Protein AF-X1ABH9-F1 (afdb_monomer_lite)

Secondary structure (DSSP, 8-state):
--SSSSSTTHHHHHHHHHHHHHHHHHHHHHHHHHHHHHHHHHHHHHHHHHHHHHHTSEEE-SEEEE-TTSEEEEEEEEEE-SSPPSS---SEEEEEEEEEE-HHHHHTT---EEEEEEEEEEE---B-TTT--BGGGG---PPPTT------

Foldseek 3Di:
DPDPPPPVVVVPVVVVVVVVCVVVVVVVVVVVVVCVVVVQVVVVVVVLVVVCVQWVWHWDFDDWDADPQQKIKTAFIWTFHPDDDPDPLGQKTFGIKIWGWHPVCVVVVNTDTDDIDTPPMDGDWDQDPVVRDISSPSTDRDDDPPDPDDPD

Structure (mmCIF, N/CA/C/O backbone):
data_AF-X1ABH9-F1
#
_entry.id   AF-X1ABH9-F1
#
loop_
_atom_site.group_PDB
_atom_site.id
_atom_site.type_symbol
_atom_site.label_atom_id
_atom_site.label_alt_id
_atom_site.label_comp_id
_atom_site.label_asym_id
_atom_site.label_entity_id
_atom_site.label_seq_id
_atom_site.pdbx_PDB_ins_code
_atom_site.Cartn_x
_atom_site.Cartn_y
_atom_site.Cartn_z
_atom_site.occupancy
_atom_site.B_iso_or_equiv
_atom_site.auth_seq_id
_atom_site.auth_comp_id
_atom_site.auth_asym_id
_atom_site.auth_atom_id
_atom_site.pdbx_PDB_model_num
ATOM 1 N N . MET A 1 1 ? 37.863 -10.109 -63.938 1.00 44.41 1 MET A N 1
ATOM 2 C CA . MET A 1 1 ? 38.232 -10.307 -62.518 1.00 44.41 1 MET A CA 1
ATOM 3 C C . MET A 1 1 ? 38.086 -8.978 -61.754 1.00 44.41 1 MET A C 1
ATOM 5 O O . MET A 1 1 ? 39.079 -8.394 -61.372 1.00 44.41 1 MET A O 1
ATOM 9 N N . LEU A 1 2 ? 36.865 -8.436 -61.598 1.00 46.53 2 LEU A N 1
ATOM 10 C CA . LEU A 1 2 ? 36.630 -7.083 -61.032 1.00 46.53 2 LEU A CA 1
ATOM 11 C C . LEU A 1 2 ? 35.263 -6.965 -60.313 1.00 46.53 2 LEU A C 1
ATOM 13 O O . LEU A 1 2 ? 34.597 -5.938 -60.377 1.00 46.53 2 LEU A O 1
ATOM 17 N N . LYS A 1 3 ? 34.803 -8.032 -59.642 1.00 43.81 3 LYS A N 1
ATOM 18 C CA . LYS A 1 3 ? 33.524 -8.015 -58.896 1.00 43.81 3 LYS A CA 1
ATOM 19 C C . LYS A 1 3 ? 33.679 -7.980 -57.367 1.00 43.81 3 LYS A C 1
ATOM 21 O O . LYS A 1 3 ? 32.703 -7.719 -56.681 1.00 43.81 3 LYS A O 1
ATOM 26 N N . ASN A 1 4 ? 34.900 -8.140 -56.841 1.00 50.41 4 ASN A N 1
ATOM 27 C CA . ASN A 1 4 ? 35.146 -8.335 -55.401 1.00 50.41 4 ASN A CA 1
ATOM 28 C C . ASN A 1 4 ? 35.469 -7.072 -54.579 1.00 50.41 4 ASN A C 1
ATOM 30 O O . ASN A 1 4 ? 35.591 -7.172 -53.364 1.00 50.41 4 ASN A O 1
ATOM 34 N N . GLN A 1 5 ? 35.603 -5.881 -55.177 1.00 45.09 5 GLN A N 1
ATOM 35 C CA . GLN A 1 5 ? 35.991 -4.679 -54.413 1.00 45.09 5 GLN A CA 1
ATOM 36 C C . GLN A 1 5 ? 34.835 -3.785 -53.936 1.00 45.09 5 GLN A C 1
ATOM 38 O O . GLN A 1 5 ? 35.063 -2.898 -53.118 1.00 45.09 5 GLN A O 1
ATOM 43 N N . ARG A 1 6 ? 33.589 -4.002 -54.381 1.00 42.94 6 ARG A N 1
ATOM 44 C CA . ARG A 1 6 ? 32.453 -3.155 -53.954 1.00 42.94 6 ARG A CA 1
ATOM 45 C C . ARG A 1 6 ? 31.757 -3.612 -52.671 1.00 42.94 6 ARG A C 1
ATOM 47 O O . ARG A 1 6 ? 31.007 -2.827 -52.096 1.00 42.94 6 ARG A O 1
ATOM 54 N N . GLU A 1 7 ? 32.018 -4.824 -52.188 1.00 45.91 7 GLU A N 1
ATOM 55 C CA . GLU A 1 7 ? 31.368 -5.336 -50.973 1.00 45.91 7 GLU A CA 1
ATOM 56 C C . GLU A 1 7 ? 32.111 -4.972 -49.677 1.00 45.91 7 GLU A C 1
ATOM 58 O O . GLU A 1 7 ? 31.468 -4.799 -48.642 1.00 45.91 7 GLU A O 1
ATOM 63 N N . SER A 1 8 ? 33.431 -4.736 -49.707 1.00 44.00 8 SER A N 1
ATOM 64 C CA . SER A 1 8 ? 34.174 -4.440 -48.467 1.00 44.00 8 SER A CA 1
ATOM 65 C C . SER A 1 8 ? 33.958 -3.014 -47.934 1.00 44.00 8 SER A C 1
ATOM 67 O O . SER A 1 8 ? 34.079 -2.779 -46.732 1.00 44.00 8 SER A O 1
ATOM 69 N N . VAL A 1 9 ? 33.542 -2.066 -48.784 1.00 44.84 9 VAL A N 1
ATOM 70 C CA . VAL A 1 9 ? 33.328 -0.661 -48.382 1.00 44.84 9 VAL A CA 1
ATOM 71 C C . VAL A 1 9 ? 31.993 -0.461 -47.646 1.00 44.84 9 VAL A C 1
ATOM 73 O O . VAL A 1 9 ? 31.878 0.428 -46.802 1.00 44.84 9 VAL A O 1
ATOM 76 N N . ARG A 1 10 ? 30.987 -1.321 -47.871 1.00 40.81 10 ARG A N 1
ATOM 77 C CA . ARG A 1 10 ? 29.676 -1.205 -47.198 1.00 40.81 10 ARG A CA 1
ATOM 78 C C . ARG A 1 10 ? 29.662 -1.736 -45.760 1.00 40.81 10 ARG A C 1
ATOM 80 O O . ARG A 1 10 ? 28.810 -1.320 -44.981 1.00 40.81 10 ARG A O 1
ATOM 87 N N . SER A 1 11 ? 30.621 -2.577 -45.363 1.00 46.34 11 SER A N 1
ATOM 88 C CA . SER A 1 11 ? 30.680 -3.129 -43.997 1.00 46.34 11 SER A CA 1
ATOM 89 C C . SER A 1 11 ? 31.389 -2.224 -42.974 1.00 46.34 11 SER A C 1
ATOM 91 O O . SER A 1 11 ? 31.242 -2.449 -41.771 1.00 46.34 11 SER A O 1
ATOM 93 N N . ALA A 1 12 ? 32.171 -1.228 -43.403 1.00 45.47 12 ALA A N 1
ATOM 94 C CA . ALA A 1 12 ? 33.009 -0.433 -42.494 1.00 45.47 12 ALA A CA 1
ATOM 95 C C . ALA A 1 12 ? 32.284 0.794 -41.905 1.00 45.47 12 ALA A C 1
ATOM 97 O O . ALA A 1 12 ? 32.538 1.172 -40.760 1.00 45.47 12 ALA A O 1
ATOM 98 N N . GLY A 1 13 ? 31.347 1.387 -42.656 1.00 41.72 13 GLY A N 1
ATOM 99 C CA . GLY A 1 13 ? 30.580 2.564 -42.226 1.00 41.72 13 GLY A CA 1
ATOM 100 C C . GLY A 1 13 ? 29.529 2.260 -41.152 1.00 41.72 13 GLY A C 1
ATOM 101 O O . GLY A 1 13 ? 29.388 3.021 -40.200 1.00 41.72 13 GLY A O 1
ATOM 102 N N . GLY A 1 14 ? 28.850 1.109 -41.243 1.00 45.31 14 GLY A N 1
ATOM 103 C CA . GLY A 1 14 ? 27.849 0.692 -40.250 1.00 45.31 14 GLY A CA 1
ATOM 104 C C . GLY A 1 14 ? 28.451 0.313 -38.892 1.00 45.31 14 GLY A C 1
ATOM 105 O O . GLY A 1 14 ? 27.866 0.604 -37.852 1.00 45.31 14 GLY A O 1
ATOM 106 N N . ARG A 1 15 ? 29.661 -0.266 -38.877 1.00 48.72 15 ARG A N 1
ATOM 107 C CA . ARG A 1 15 ? 30.351 -0.652 -37.633 1.00 48.72 15 ARG A CA 1
ATOM 108 C C . ARG A 1 15 ? 30.831 0.556 -36.824 1.00 48.72 15 ARG A C 1
ATOM 110 O O . ARG A 1 15 ? 30.743 0.525 -35.602 1.00 48.72 15 ARG A O 1
ATOM 117 N N . LYS A 1 16 ? 31.277 1.640 -37.473 1.00 47.81 16 LYS A N 1
ATOM 118 C CA . LYS A 1 16 ? 31.740 2.851 -36.767 1.00 47.81 16 LYS A CA 1
ATOM 119 C C . LYS A 1 16 ? 30.611 3.610 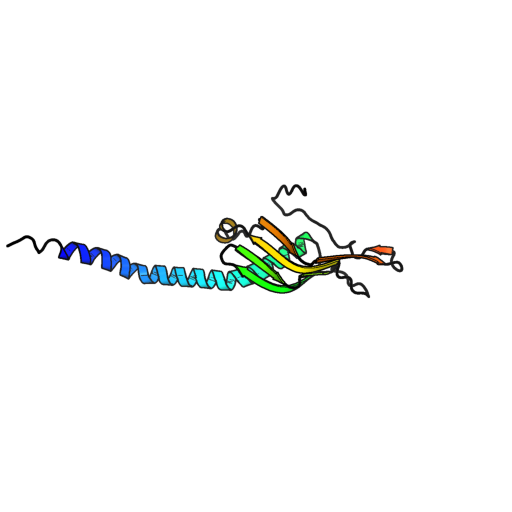-36.059 1.00 47.81 16 LYS A C 1
ATOM 121 O O . LYS A 1 16 ? 30.831 4.097 -34.957 1.00 47.81 16 LYS A O 1
ATOM 126 N N . VAL A 1 17 ? 29.410 3.657 -36.641 1.00 53.41 17 VAL A N 1
ATOM 127 C CA . VAL A 1 17 ? 28.240 4.325 -36.029 1.00 53.41 17 VAL A CA 1
ATOM 128 C C . VAL A 1 17 ? 27.658 3.506 -34.868 1.00 53.41 17 VAL A C 1
ATOM 130 O O . VAL A 1 17 ? 27.205 4.071 -33.876 1.00 53.41 17 VAL A O 1
ATOM 133 N N . PHE A 1 18 ? 27.714 2.172 -34.945 1.00 49.47 18 PHE A N 1
ATOM 134 C CA . PHE A 1 18 ? 27.304 1.301 -33.837 1.00 49.47 18 PHE A CA 1
ATOM 135 C C . PHE A 1 18 ? 28.280 1.348 -32.648 1.00 49.47 18 PHE A C 1
ATOM 137 O O . PHE A 1 18 ? 27.836 1.367 -31.503 1.00 49.47 18 PHE A O 1
ATOM 144 N N . LEU A 1 19 ? 29.594 1.427 -32.896 1.00 55.22 19 LEU A N 1
ATOM 145 C CA . LEU A 1 19 ? 30.601 1.564 -31.834 1.00 55.22 19 LEU A CA 1
ATOM 146 C C . LEU A 1 19 ? 30.624 2.957 -31.184 1.00 55.22 19 LEU A C 1
ATOM 148 O O . LEU A 1 19 ? 30.961 3.058 -30.008 1.00 55.22 19 LEU A O 1
ATOM 152 N N . SER A 1 20 ? 30.241 4.025 -31.894 1.00 57.19 20 SER A N 1
ATOM 153 C CA . SER A 1 20 ? 30.220 5.379 -31.317 1.00 57.19 20 SER A CA 1
ATOM 154 C C . SER A 1 20 ? 29.013 5.650 -30.415 1.00 57.19 20 SER A C 1
ATOM 156 O O . SER A 1 20 ? 29.075 6.556 -29.592 1.00 57.19 20 SER A O 1
ATOM 158 N N . ARG A 1 21 ? 27.921 4.882 -30.548 1.00 58.84 21 ARG A N 1
ATOM 159 C CA . ARG A 1 21 ? 26.727 4.990 -29.685 1.00 58.84 21 ARG A CA 1
ATOM 160 C C . ARG A 1 21 ? 26.735 4.040 -28.490 1.00 58.84 21 ARG A C 1
ATOM 162 O O . ARG A 1 21 ? 25.913 4.172 -27.592 1.00 58.84 21 ARG A O 1
ATOM 169 N N . LEU A 1 22 ? 27.676 3.100 -28.444 1.00 68.00 22 LEU A N 1
ATOM 170 C CA . LEU A 1 22 ? 27.912 2.222 -27.295 1.00 68.00 22 LEU A CA 1
ATOM 171 C C . LEU A 1 22 ? 28.049 2.977 -25.955 1.00 68.00 22 LEU A C 1
ATOM 173 O O . LEU A 1 22 ? 27.406 2.550 -24.995 1.00 68.00 22 LEU A O 1
ATOM 177 N N . PRO A 1 23 ? 28.796 4.100 -25.859 1.00 75.44 23 PRO A N 1
ATOM 178 C CA . PRO A 1 23 ? 28.832 4.887 -24.628 1.00 75.44 23 PRO A CA 1
ATOM 179 C C . PRO A 1 23 ? 27.483 5.537 -24.294 1.00 75.44 23 PRO A C 1
ATOM 181 O O . PRO A 1 23 ? 27.123 5.585 -23.125 1.00 75.44 23 PRO A O 1
ATOM 184 N N . GLU A 1 24 ? 26.692 5.973 -25.281 1.00 74.69 24 GLU A N 1
ATOM 185 C CA . GLU A 1 24 ? 25.345 6.521 -25.039 1.00 74.69 24 GLU A CA 1
ATOM 186 C C . GLU A 1 24 ? 24.395 5.454 -24.484 1.00 74.69 24 GLU A C 1
ATOM 188 O O . GLU A 1 24 ? 23.684 5.705 -23.513 1.00 74.69 24 GLU A O 1
ATOM 193 N N . PHE A 1 25 ? 24.423 4.238 -25.040 1.00 77.69 25 PHE A N 1
ATOM 194 C CA . PHE A 1 25 ? 23.656 3.109 -24.506 1.00 77.69 25 PHE A CA 1
ATOM 195 C C . PHE A 1 25 ? 24.128 2.702 -23.108 1.00 77.69 25 PHE A C 1
ATOM 197 O O . PHE A 1 25 ? 23.295 2.376 -22.264 1.00 77.69 25 PHE A O 1
ATOM 204 N N . ALA A 1 26 ? 25.435 2.757 -22.839 1.00 81.44 26 ALA A N 1
ATOM 205 C CA . ALA A 1 26 ? 25.980 2.494 -21.511 1.00 81.44 26 ALA A CA 1
ATOM 206 C C . ALA A 1 26 ? 25.522 3.553 -20.494 1.00 81.44 26 ALA A C 1
ATOM 208 O O . ALA A 1 26 ? 25.063 3.197 -19.412 1.00 81.44 26 ALA A O 1
ATOM 209 N N . ILE A 1 27 ? 25.563 4.840 -20.853 1.00 85.31 27 ILE A N 1
ATOM 210 C CA . ILE A 1 27 ? 25.067 5.938 -20.009 1.00 85.31 27 ILE A CA 1
ATOM 211 C C . ILE A 1 27 ? 23.564 5.783 -19.760 1.00 85.31 27 ILE A C 1
ATOM 213 O O . ILE A 1 27 ? 23.123 5.864 -18.615 1.00 85.31 27 ILE A O 1
ATOM 217 N N . LEU A 1 28 ? 22.775 5.501 -20.800 1.00 81.38 28 LEU A N 1
ATOM 218 C CA . LEU A 1 28 ? 21.335 5.279 -20.672 1.00 81.38 28 LEU A CA 1
ATOM 219 C C . LEU A 1 28 ? 21.028 4.074 -19.772 1.00 81.38 28 LEU A C 1
ATOM 221 O O . LEU A 1 28 ? 20.138 4.150 -18.929 1.00 81.38 28 LEU A O 1
ATOM 225 N N . ALA A 1 29 ? 21.785 2.982 -19.908 1.00 77.81 29 ALA A N 1
ATOM 226 C CA . ALA A 1 29 ? 21.648 1.803 -19.061 1.00 77.81 29 ALA A CA 1
ATOM 227 C C . ALA A 1 29 ? 21.979 2.114 -17.595 1.00 77.81 29 ALA A C 1
ATOM 229 O O . ALA A 1 29 ? 21.234 1.707 -16.708 1.00 77.81 29 ALA A O 1
ATOM 230 N N . VAL A 1 30 ? 23.043 2.880 -17.330 1.00 81.44 30 VAL A N 1
ATOM 231 C CA . VAL A 1 30 ? 23.409 3.318 -15.972 1.00 81.44 30 VAL A CA 1
ATOM 232 C C . VAL A 1 30 ? 22.336 4.235 -15.382 1.00 81.44 30 VAL A C 1
ATOM 234 O O . VAL A 1 30 ? 21.951 4.050 -14.229 1.00 81.44 30 VAL A O 1
ATOM 237 N N . LEU A 1 31 ? 21.801 5.177 -16.162 1.00 81.06 31 LEU A N 1
ATOM 238 C CA . LEU A 1 31 ? 20.709 6.054 -15.729 1.00 81.06 31 LEU A CA 1
ATOM 239 C C . LEU A 1 31 ? 19.430 5.269 -15.427 1.00 81.06 31 LEU A C 1
ATOM 241 O O . LEU A 1 31 ? 18.802 5.510 -14.400 1.00 81.06 31 LEU A O 1
ATOM 245 N N . LEU A 1 32 ? 19.066 4.300 -16.270 1.00 75.50 32 LEU A N 1
ATOM 246 C CA . LEU A 1 32 ? 17.934 3.402 -16.026 1.00 75.50 32 LEU A CA 1
ATOM 247 C C . LEU A 1 32 ? 18.146 2.546 -14.775 1.00 75.50 32 LEU A C 1
ATOM 249 O O . LEU A 1 32 ? 17.211 2.347 -14.004 1.00 75.50 32 LEU A O 1
ATOM 253 N N . LEU A 1 33 ? 19.367 2.067 -14.546 1.00 72.44 33 LEU A N 1
ATOM 254 C CA . LEU A 1 33 ? 19.706 1.254 -13.383 1.00 72.44 33 LEU A CA 1
ATOM 255 C C . LEU A 1 33 ? 19.659 2.079 -12.090 1.00 72.44 33 LEU A C 1
ATOM 257 O O . LEU A 1 33 ? 19.060 1.648 -11.106 1.00 72.44 33 LEU A O 1
ATOM 261 N N . LEU A 1 34 ? 20.200 3.300 -12.108 1.00 73.75 34 LEU A N 1
ATOM 262 C CA . LEU A 1 34 ? 20.063 4.260 -11.011 1.00 73.75 34 LEU A CA 1
ATOM 263 C C . LEU A 1 34 ? 18.595 4.607 -10.766 1.00 73.75 34 LEU A C 1
ATOM 265 O O . LEU A 1 34 ? 18.143 4.567 -9.624 1.00 73.75 34 LEU A O 1
ATOM 269 N N . PHE A 1 35 ? 17.830 4.875 -11.824 1.00 70.06 35 PHE A N 1
ATOM 270 C CA . PHE A 1 35 ? 16.396 5.117 -11.722 1.00 70.06 35 PHE A CA 1
ATOM 271 C C . PHE A 1 35 ? 15.659 3.925 -11.110 1.00 70.06 35 PHE A C 1
ATOM 273 O O . PHE A 1 35 ? 14.756 4.121 -10.308 1.00 70.06 35 PHE A O 1
ATOM 280 N N . PHE A 1 36 ? 16.058 2.692 -11.414 1.00 65.94 36 PHE A N 1
ATOM 281 C CA . PHE A 1 36 ? 15.449 1.500 -10.833 1.00 65.94 36 PHE A CA 1
ATOM 282 C C . PHE A 1 36 ? 15.766 1.356 -9.335 1.00 65.94 36 PHE A C 1
ATOM 284 O O . PHE A 1 36 ? 14.868 1.118 -8.525 1.00 65.94 36 PHE A O 1
ATOM 291 N N . ILE A 1 37 ? 17.028 1.574 -8.947 1.00 68.25 37 ILE A N 1
ATOM 292 C CA . ILE A 1 37 ? 17.487 1.489 -7.550 1.00 68.25 37 ILE A CA 1
ATOM 293 C C . ILE A 1 37 ? 16.857 2.595 -6.692 1.00 68.25 37 ILE A C 1
ATOM 295 O O . ILE A 1 37 ? 16.324 2.331 -5.610 1.00 68.25 37 ILE A O 1
ATOM 299 N N . PHE A 1 38 ? 16.905 3.842 -7.165 1.00 65.56 38 PHE A N 1
ATOM 300 C CA . PHE A 1 38 ? 16.327 4.982 -6.454 1.00 65.56 38 PHE A CA 1
ATOM 301 C C . PHE A 1 38 ? 14.805 4.993 -6.542 1.00 65.56 38 PHE A C 1
ATOM 303 O O . PHE A 1 38 ? 14.140 5.304 -5.554 1.00 65.56 38 PHE A O 1
ATOM 310 N N . GLY A 1 39 ? 14.256 4.578 -7.681 1.00 66.25 39 GLY A N 1
ATOM 311 C CA . GLY A 1 39 ? 12.830 4.417 -7.911 1.00 66.25 39 GLY A CA 1
ATOM 312 C C . GLY A 1 39 ? 12.216 3.482 -6.884 1.00 66.25 39 GLY A C 1
ATOM 313 O O . GLY A 1 39 ? 11.289 3.895 -6.203 1.00 66.25 39 GLY A O 1
ATOM 314 N N . GLY A 1 40 ? 12.772 2.287 -6.665 1.00 64.75 40 GLY A N 1
ATOM 315 C CA . GLY A 1 40 ? 12.248 1.355 -5.656 1.00 64.75 40 GLY A CA 1
ATOM 316 C C . GLY A 1 40 ? 12.158 1.958 -4.244 1.00 64.75 40 GLY A C 1
ATOM 317 O O . GLY A 1 40 ? 11.157 1.783 -3.549 1.00 64.75 40 GLY A O 1
ATOM 318 N N . ARG A 1 41 ? 13.160 2.746 -3.822 1.00 69.25 41 ARG A N 1
ATOM 319 C CA . ARG A 1 41 ? 13.141 3.434 -2.515 1.00 69.25 41 ARG A CA 1
ATOM 320 C C . ARG A 1 41 ? 12.160 4.605 -2.471 1.00 69.25 41 ARG A C 1
ATOM 322 O O . ARG A 1 41 ? 11.419 4.738 -1.498 1.00 69.25 41 ARG A O 1
ATOM 329 N N . ALA A 1 42 ? 12.133 5.436 -3.509 1.00 67.19 42 ALA A N 1
ATOM 330 C CA . ALA A 1 42 ? 11.215 6.567 -3.598 1.00 67.19 42 ALA A CA 1
ATOM 331 C C . ALA A 1 42 ? 9.758 6.088 -3.657 1.00 67.19 42 ALA A C 1
ATOM 333 O O . ALA A 1 42 ? 8.909 6.571 -2.913 1.00 67.19 42 ALA A O 1
ATOM 334 N N . LEU A 1 43 ? 9.483 5.067 -4.467 1.00 66.44 43 LEU A N 1
ATOM 335 C CA . LEU A 1 43 ? 8.169 4.454 -4.607 1.00 66.44 43 LEU A CA 1
ATOM 336 C C . LEU A 1 43 ? 7.692 3.791 -3.313 1.00 66.44 43 LEU A C 1
ATOM 338 O O . LEU A 1 43 ? 6.503 3.873 -3.021 1.00 66.44 43 LEU A O 1
ATOM 342 N N . LYS A 1 44 ? 8.584 3.205 -2.498 1.00 69.75 44 LYS A N 1
ATOM 343 C CA . LYS A 1 44 ? 8.233 2.719 -1.150 1.00 69.75 44 LYS A CA 1
ATOM 344 C C . LYS A 1 44 ? 7.652 3.839 -0.296 1.00 69.75 44 LYS A C 1
ATOM 346 O O . LYS A 1 44 ? 6.572 3.684 0.270 1.00 69.75 44 LYS A O 1
ATOM 351 N N . HIS A 1 45 ? 8.360 4.962 -0.218 1.00 71.12 45 HIS A N 1
ATOM 352 C CA . HIS A 1 45 ? 7.909 6.108 0.563 1.00 71.12 45 HIS A CA 1
ATOM 353 C C . HIS A 1 45 ? 6.630 6.716 -0.005 1.00 71.12 45 HIS A C 1
ATOM 355 O O . HIS A 1 45 ? 5.723 7.009 0.765 1.00 71.12 45 HIS A O 1
ATOM 361 N N . ILE A 1 46 ? 6.520 6.831 -1.329 1.00 71.81 46 ILE A N 1
ATOM 362 C CA . ILE A 1 46 ? 5.325 7.358 -1.994 1.00 71.81 46 ILE A CA 1
ATOM 363 C C . ILE A 1 46 ? 4.117 6.449 -1.751 1.00 71.81 46 ILE A C 1
ATOM 365 O O . ILE A 1 46 ? 3.047 6.951 -1.434 1.00 71.81 46 ILE A O 1
ATOM 369 N N . ALA A 1 47 ? 4.267 5.126 -1.854 1.00 69.81 47 ALA A N 1
ATOM 370 C CA . ALA A 1 47 ? 3.173 4.190 -1.611 1.00 69.81 47 ALA A CA 1
ATOM 371 C C . ALA A 1 47 ? 2.695 4.254 -0.154 1.00 69.81 47 ALA A C 1
ATOM 373 O O . ALA A 1 47 ? 1.496 4.356 0.089 1.00 69.81 47 ALA A O 1
ATOM 374 N N . ILE A 1 48 ? 3.619 4.262 0.814 1.00 74.75 48 ILE A N 1
ATOM 375 C CA . ILE A 1 48 ? 3.274 4.397 2.238 1.00 74.75 48 ILE A CA 1
ATOM 376 C C . ILE A 1 48 ? 2.613 5.754 2.505 1.00 74.75 48 ILE A C 1
ATOM 378 O O . ILE A 1 48 ? 1.588 5.799 3.178 1.00 74.75 48 ILE A O 1
ATOM 382 N N . ALA A 1 49 ? 3.158 6.843 1.957 1.00 75.25 49 ALA A N 1
ATOM 383 C CA . ALA A 1 49 ? 2.616 8.187 2.129 1.00 75.25 49 ALA A CA 1
ATOM 384 C C . ALA A 1 49 ? 1.221 8.329 1.511 1.00 75.25 49 ALA A C 1
ATOM 386 O O . ALA A 1 49 ? 0.334 8.869 2.158 1.00 75.25 49 ALA A O 1
ATOM 387 N N . GLN A 1 50 ? 1.000 7.794 0.305 1.00 70.88 50 GLN A N 1
ATOM 388 C CA . GLN A 1 50 ? -0.315 7.817 -0.335 1.00 70.88 50 GLN A CA 1
ATOM 389 C C . GLN A 1 50 ? -1.339 7.029 0.475 1.00 70.88 50 GLN A C 1
ATOM 391 O O . GLN A 1 50 ? -2.430 7.533 0.708 1.00 70.88 50 GLN A O 1
ATOM 396 N N . ILE A 1 51 ? -1.008 5.818 0.938 1.00 71.62 51 ILE A N 1
ATOM 397 C CA . ILE A 1 51 ? -1.957 5.046 1.749 1.00 71.62 51 ILE A CA 1
ATOM 398 C C . ILE A 1 51 ? -2.213 5.786 3.073 1.00 71.62 51 ILE A C 1
ATOM 400 O O . ILE A 1 51 ? -3.366 5.905 3.465 1.00 71.62 51 ILE A O 1
ATOM 404 N N . ALA A 1 52 ? -1.187 6.365 3.708 1.00 75.31 52 ALA A N 1
ATOM 405 C CA . ALA A 1 52 ? -1.330 7.099 4.967 1.00 75.31 52 ALA A CA 1
ATOM 406 C C . ALA A 1 52 ? -2.173 8.375 4.815 1.00 75.31 52 ALA A C 1
ATOM 408 O O . ALA A 1 52 ? -2.990 8.671 5.683 1.00 75.31 52 ALA A O 1
ATOM 409 N N . GLU A 1 53 ? -2.020 9.108 3.710 1.00 74.62 53 GLU A N 1
ATOM 410 C CA . GLU A 1 53 ? -2.842 10.278 3.384 1.00 74.62 53 GLU A CA 1
ATOM 411 C C . GLU A 1 53 ? -4.292 9.879 3.082 1.00 74.62 53 GLU A C 1
ATOM 413 O O . GLU A 1 53 ? -5.227 10.554 3.520 1.00 74.62 53 GLU A O 1
ATOM 418 N N . LEU A 1 54 ? -4.484 8.767 2.363 1.00 69.44 54 LEU A N 1
ATOM 419 C CA . LEU A 1 54 ? -5.806 8.243 2.020 1.00 69.44 54 LEU A CA 1
ATOM 420 C C . LEU A 1 54 ? -6.586 7.768 3.240 1.00 69.44 54 LEU A C 1
ATOM 422 O O . LEU A 1 54 ? -7.812 7.798 3.181 1.00 69.44 54 LEU A O 1
ATOM 426 N N . THR A 1 55 ? -5.909 7.311 4.296 1.00 66.00 55 THR A N 1
ATOM 427 C CA . THR A 1 55 ? -6.554 6.768 5.499 1.00 66.00 55 THR A CA 1
ATOM 428 C C . THR A 1 55 ? -6.428 7.665 6.730 1.00 66.00 55 THR A C 1
ATOM 430 O O . THR A 1 55 ? -7.157 7.443 7.694 1.00 66.00 55 THR A O 1
ATOM 433 N N . ASN A 1 56 ? -5.585 8.705 6.702 1.00 71.00 56 ASN A N 1
ATOM 434 C CA . ASN A 1 56 ? -5.258 9.571 7.844 1.00 71.00 56 ASN A CA 1
ATOM 435 C C . ASN A 1 56 ? -4.786 8.768 9.076 1.00 71.00 56 ASN A C 1
ATOM 437 O O . ASN A 1 56 ? -5.261 8.956 10.196 1.00 71.00 56 ASN A O 1
ATOM 441 N N . THR A 1 57 ? -3.893 7.805 8.839 1.00 73.56 57 THR A N 1
ATOM 442 C CA . THR A 1 57 ? -3.424 6.831 9.840 1.00 73.56 57 THR A CA 1
ATOM 443 C C . THR A 1 57 ? -1.926 6.575 9.719 1.00 73.56 57 THR A C 1
ATOM 445 O O . THR A 1 57 ? -1.363 6.664 8.625 1.00 73.56 57 THR A O 1
ATOM 448 N N . LYS A 1 58 ? -1.297 6.099 10.799 1.00 79.19 58 LYS A N 1
ATOM 449 C CA 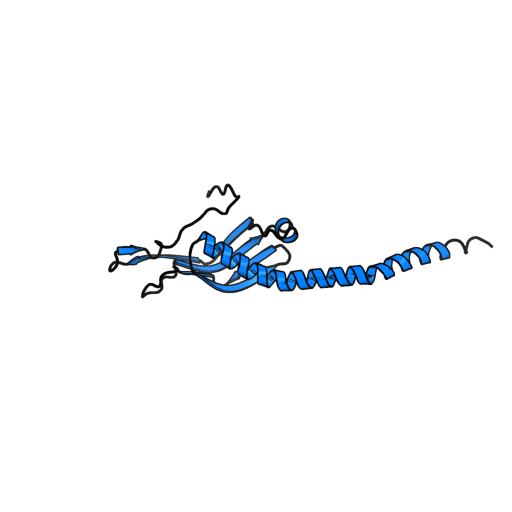. LYS A 1 58 ? 0.065 5.556 10.752 1.00 79.19 58 LYS A CA 1
ATOM 450 C C . LYS A 1 58 ? 0.067 4.192 10.092 1.00 79.19 58 LYS A C 1
ATOM 452 O O . LYS A 1 58 ? -0.716 3.314 10.444 1.00 79.19 58 LYS A O 1
ATOM 457 N N . ILE A 1 59 ? 1.009 4.002 9.180 1.00 80.75 59 ILE A N 1
ATOM 458 C CA . ILE A 1 59 ? 1.189 2.744 8.470 1.00 80.75 59 ILE A CA 1
ATOM 459 C C . ILE A 1 59 ? 2.529 2.139 8.857 1.00 80.75 59 ILE A C 1
ATOM 461 O O . ILE A 1 59 ? 3.571 2.786 8.751 1.00 80.75 59 ILE A O 1
ATOM 465 N N . ARG A 1 60 ? 2.503 0.880 9.290 1.00 83.12 60 ARG A N 1
ATOM 466 C CA . ARG A 1 60 ? 3.693 0.047 9.462 1.00 83.12 60 ARG A CA 1
ATOM 467 C C . ARG A 1 60 ? 3.688 -1.058 8.417 1.00 83.12 60 ARG A C 1
ATOM 469 O O . ARG A 1 60 ? 2.640 -1.580 8.059 1.00 83.12 60 ARG A O 1
ATOM 476 N N . THR A 1 61 ? 4.869 -1.387 7.914 1.00 83.50 61 THR A N 1
ATOM 477 C CA . THR A 1 61 ? 5.080 -2.428 6.899 1.00 83.50 61 THR A CA 1
ATOM 478 C C . THR A 1 61 ? 6.368 -3.164 7.217 1.00 83.50 61 THR A C 1
ATOM 480 O O . THR A 1 61 ? 7.341 -2.516 7.614 1.00 83.50 61 THR A O 1
ATOM 483 N N . ARG A 1 62 ? 6.421 -4.475 6.983 1.00 85.19 62 ARG A N 1
ATOM 484 C CA . ARG A 1 62 ? 7.647 -5.267 7.140 1.00 85.19 62 ARG A CA 1
ATOM 485 C C . ARG A 1 62 ? 8.599 -5.060 5.965 1.00 85.19 62 ARG A C 1
ATOM 487 O O . ARG A 1 62 ? 9.754 -4.687 6.152 1.00 85.19 62 ARG A O 1
ATOM 494 N N . SER A 1 63 ? 8.096 -5.267 4.758 1.00 82.31 63 SER A N 1
ATOM 495 C CA . SER A 1 63 ? 8.844 -5.172 3.505 1.00 82.31 63 SER A CA 1
ATOM 496 C C . SER A 1 63 ? 7.948 -4.576 2.426 1.00 82.31 63 SER A C 1
ATOM 498 O O . SER A 1 63 ? 6.718 -4.595 2.522 1.00 82.31 63 SER A O 1
ATOM 500 N N . VAL A 1 64 ? 8.590 -3.978 1.427 1.00 81.44 64 VAL A N 1
ATOM 501 C CA . VAL A 1 64 ? 7.924 -3.491 0.224 1.00 81.44 64 VAL A CA 1
ATOM 502 C C . VAL A 1 64 ? 8.820 -3.839 -0.952 1.00 81.44 64 VAL A C 1
ATOM 504 O O . VAL A 1 64 ? 9.931 -3.314 -1.040 1.00 81.44 64 VAL A O 1
ATOM 507 N N . ASP A 1 65 ? 8.320 -4.693 -1.835 1.00 81.69 65 ASP A N 1
ATOM 508 C CA . ASP A 1 65 ? 9.020 -5.171 -3.019 1.00 81.69 65 ASP A CA 1
ATOM 509 C C . ASP A 1 65 ? 8.389 -4.601 -4.284 1.00 81.69 65 ASP A C 1
ATOM 511 O O . ASP A 1 65 ? 7.164 -4.526 -4.414 1.00 81.69 65 ASP A O 1
ATOM 515 N N . PHE A 1 66 ? 9.238 -4.213 -5.235 1.00 77.69 66 PHE A N 1
ATOM 516 C CA . PHE A 1 66 ? 8.835 -3.598 -6.496 1.00 77.69 66 PHE A CA 1
ATOM 517 C C . PHE A 1 66 ? 9.215 -4.488 -7.673 1.00 77.69 66 PHE A C 1
ATOM 519 O O . PHE A 1 66 ? 10.375 -4.844 -7.863 1.00 77.69 66 PHE A O 1
ATOM 526 N N . GLY A 1 67 ? 8.223 -4.812 -8.494 1.00 75.62 67 GLY A N 1
ATOM 527 C CA . GLY A 1 67 ? 8.409 -5.486 -9.767 1.00 75.62 67 GLY A CA 1
ATOM 528 C C . GLY A 1 67 ? 8.637 -4.494 -10.904 1.00 75.62 67 GLY A C 1
ATOM 529 O O . GLY A 1 67 ? 8.068 -3.402 -10.936 1.00 75.62 67 GLY A O 1
ATOM 530 N N . ILE A 1 68 ? 9.404 -4.926 -11.906 1.00 71.06 68 ILE A N 1
ATOM 531 C CA . ILE A 1 68 ? 9.686 -4.181 -13.148 1.00 71.06 68 ILE A CA 1
ATOM 532 C C . ILE A 1 68 ? 8.426 -3.771 -13.932 1.00 71.06 68 ILE A C 1
ATOM 534 O O . ILE A 1 68 ? 8.451 -2.832 -14.719 1.00 71.06 68 ILE A O 1
ATOM 538 N N . ASN A 1 69 ? 7.305 -4.459 -13.716 1.00 75.56 69 ASN A N 1
ATOM 539 C CA . ASN A 1 69 ? 6.024 -4.207 -14.380 1.00 75.56 69 ASN A CA 1
ATOM 540 C C . ASN A 1 69 ? 5.122 -3.217 -13.607 1.00 75.56 69 ASN A C 1
ATOM 542 O O . ASN A 1 69 ? 3.930 -3.101 -13.917 1.00 75.56 69 ASN A O 1
ATOM 546 N N . GLY A 1 70 ? 5.663 -2.551 -12.580 1.00 75.50 70 GLY A N 1
ATOM 547 C CA . GLY A 1 70 ? 4.928 -1.652 -11.694 1.00 75.50 70 GLY A CA 1
ATOM 548 C C . GLY A 1 70 ? 4.105 -2.362 -10.615 1.00 75.50 70 GLY A C 1
ATOM 549 O O . GLY A 1 70 ? 3.292 -1.711 -9.958 1.00 75.50 70 GLY A O 1
ATOM 550 N N . SER A 1 71 ? 4.260 -3.679 -10.430 1.00 81.88 71 SER A N 1
ATOM 551 C CA . SER A 1 71 ? 3.680 -4.386 -9.285 1.00 81.88 71 SER A CA 1
ATOM 552 C C . SER A 1 71 ? 4.417 -4.032 -8.004 1.00 81.88 71 SER A C 1
ATOM 554 O O . SER A 1 71 ? 5.639 -3.919 -8.001 1.00 81.88 71 SER A O 1
ATOM 556 N N . VAL A 1 72 ? 3.682 -3.930 -6.909 1.00 83.62 72 VAL A N 1
ATOM 557 C CA . VAL A 1 72 ? 4.220 -3.663 -5.580 1.00 83.62 72 VAL A CA 1
ATOM 558 C C . VAL A 1 72 ? 3.617 -4.666 -4.623 1.00 83.62 72 VAL A C 1
ATOM 560 O O . VAL A 1 72 ? 2.400 -4.843 -4.597 1.00 83.62 72 VAL A O 1
ATOM 563 N N . VAL A 1 73 ? 4.465 -5.332 -3.857 1.00 86.88 73 VAL A N 1
ATOM 564 C CA . VAL A 1 73 ? 4.044 -6.258 -2.811 1.00 86.88 73 VAL A CA 1
ATOM 565 C C . VAL A 1 73 ? 4.464 -5.655 -1.487 1.00 86.88 73 VAL A C 1
ATOM 567 O O . VAL A 1 73 ? 5.634 -5.360 -1.282 1.00 86.88 73 VAL A O 1
ATOM 570 N N . ILE A 1 74 ? 3.500 -5.421 -0.607 1.00 86.94 74 ILE A N 1
ATOM 571 C CA . ILE A 1 74 ? 3.731 -4.930 0.747 1.00 86.94 74 ILE A CA 1
ATOM 572 C C . ILE A 1 74 ? 3.419 -6.083 1.691 1.00 86.94 74 ILE A C 1
ATOM 574 O O . ILE A 1 74 ? 2.293 -6.585 1.695 1.00 86.94 74 ILE A O 1
ATOM 578 N N . GLU A 1 75 ? 4.387 -6.492 2.501 1.00 88.75 75 GLU A N 1
ATOM 579 C CA . GLU A 1 75 ? 4.171 -7.529 3.508 1.00 88.75 75 GLU A CA 1
ATOM 580 C C . GLU A 1 75 ? 4.019 -6.924 4.902 1.00 88.75 75 GLU A C 1
ATOM 582 O O . GLU A 1 75 ? 4.715 -5.973 5.276 1.00 88.75 75 GLU A O 1
ATOM 587 N N . GLY A 1 76 ? 3.118 -7.507 5.694 1.00 86.88 76 GLY A N 1
ATOM 588 C CA . GLY A 1 76 ? 2.860 -7.105 7.074 1.00 86.88 76 GLY A CA 1
ATOM 589 C C . GLY A 1 76 ? 2.390 -5.658 7.189 1.00 86.88 76 GLY A C 1
ATOM 590 O O . GLY A 1 76 ? 2.986 -4.890 7.942 1.00 86.88 76 GLY A O 1
ATOM 591 N N . LEU A 1 77 ? 1.366 -5.281 6.417 1.00 88.25 77 LEU A N 1
ATOM 592 C CA . LEU A 1 77 ? 0.739 -3.967 6.524 1.00 88.25 77 LEU A CA 1
ATOM 593 C C . LEU A 1 77 ? -0.056 -3.894 7.835 1.00 88.25 77 LEU A C 1
ATOM 595 O O . LEU A 1 77 ? -0.958 -4.697 8.056 1.00 88.25 77 LEU A O 1
ATOM 599 N N . GLU A 1 78 ? 0.238 -2.902 8.666 1.00 88.31 78 GLU A N 1
ATOM 600 C CA . GLU A 1 78 ? -0.544 -2.548 9.848 1.00 88.31 78 GLU A CA 1
ATOM 601 C C . GLU A 1 78 ? -0.952 -1.077 9.762 1.00 88.31 78 GLU A C 1
ATOM 603 O O . GLU A 1 78 ? -0.107 -0.187 9.660 1.00 88.31 78 GLU A O 1
ATOM 608 N N . VAL A 1 79 ? -2.256 -0.830 9.811 1.00 86.31 79 VAL A N 1
ATOM 609 C CA . VAL A 1 79 ? -2.867 0.497 9.826 1.00 86.31 79 VAL A CA 1
ATOM 610 C C . VAL A 1 79 ? -3.290 0.796 11.254 1.00 86.31 79 VAL A C 1
ATOM 612 O O . VAL A 1 79 ? -4.088 0.060 11.833 1.00 86.31 79 VAL A O 1
ATOM 615 N N . ARG A 1 80 ? -2.751 1.872 11.820 1.00 83.75 80 ARG A N 1
ATOM 616 C CA . ARG A 1 80 ? -2.991 2.282 13.205 1.00 83.75 80 ARG A CA 1
ATOM 617 C C . ARG A 1 80 ? -3.437 3.738 13.268 1.00 83.75 80 ARG A C 1
ATOM 619 O O . ARG A 1 80 ? -2.934 4.552 12.489 1.00 83.75 80 ARG A O 1
ATOM 626 N N . PRO A 1 81 ? -4.336 4.104 14.186 1.00 77.31 81 PRO A N 1
ATOM 627 C CA . PRO A 1 81 ? -4.713 5.496 14.369 1.00 77.31 81 PRO A CA 1
ATOM 628 C C . PRO A 1 81 ? -3.490 6.347 14.752 1.00 77.31 81 PRO A C 1
ATOM 630 O O . PRO A 1 81 ? -2.508 5.871 15.325 1.00 77.31 81 PRO A O 1
ATOM 633 N N . ASP A 1 82 ? -3.519 7.633 14.398 1.00 72.06 82 ASP A N 1
ATOM 634 C CA . ASP A 1 82 ? -2.435 8.558 14.754 1.00 72.06 82 ASP A CA 1
ATOM 635 C C . ASP A 1 82 ? -2.335 8.786 16.268 1.00 72.06 82 ASP A C 1
ATOM 637 O O . ASP A 1 82 ? -1.224 8.939 16.800 1.00 72.06 82 ASP A O 1
ATOM 641 N N . ARG A 1 83 ? -3.492 8.788 16.943 1.00 70.00 83 ARG A N 1
ATOM 642 C CA . ARG A 1 83 ? -3.631 8.833 18.402 1.00 70.00 83 ARG A CA 1
ATOM 643 C C . ARG A 1 83 ? -3.430 7.430 18.963 1.00 70.00 83 ARG A C 1
ATOM 645 O O . ARG A 1 83 ? -4.034 6.492 18.461 1.00 70.00 83 ARG A O 1
ATOM 652 N N . LYS A 1 84 ? -2.586 7.312 19.990 1.00 64.25 84 LYS A N 1
ATOM 653 C CA . LYS A 1 84 ? -2.369 6.051 20.706 1.00 64.25 84 LYS A CA 1
ATOM 654 C C . LYS A 1 84 ? -3.570 5.764 21.603 1.00 64.25 84 LYS A C 1
ATOM 656 O O . LYS A 1 84 ? -3.915 6.630 22.405 1.00 64.25 84 LYS A O 1
ATOM 661 N N . PHE A 1 85 ? -4.128 4.565 21.510 1.00 67.19 85 PHE A N 1
ATOM 662 C CA . PHE A 1 85 ? -4.986 4.007 22.557 1.00 67.19 85 PHE A CA 1
ATOM 663 C C . PHE A 1 85 ? -4.167 3.078 23.477 1.00 67.19 85 PHE A C 1
ATOM 665 O O . PHE A 1 85 ? -3.037 2.711 23.150 1.00 67.19 85 PHE A O 1
ATOM 672 N N . GLU A 1 86 ? -4.703 2.732 24.652 1.00 65.12 86 GLU A N 1
ATOM 673 C CA . GLU A 1 86 ? -4.012 1.887 25.649 1.00 65.12 86 GLU A CA 1
ATOM 674 C C . GLU A 1 86 ? -3.868 0.412 25.224 1.00 65.12 86 GLU A C 1
ATOM 676 O O . GLU A 1 86 ? -2.960 -0.275 25.691 1.00 65.12 86 GLU A O 1
ATOM 681 N N . TYR A 1 87 ? -4.711 -0.063 24.302 1.00 67.38 87 TYR A N 1
ATOM 682 C CA . TYR A 1 87 ? -4.737 -1.444 23.800 1.00 67.38 87 TYR A CA 1
ATOM 683 C C . TYR A 1 87 ? -4.244 -1.542 22.346 1.00 67.38 87 TYR A C 1
ATOM 685 O O . TYR A 1 87 ? -3.955 -0.523 21.718 1.00 67.38 87 TYR A O 1
ATOM 693 N N . ASP A 1 88 ? -4.140 -2.761 21.790 1.00 72.38 88 ASP A N 1
ATOM 694 C CA . ASP A 1 88 ? -3.831 -2.941 20.362 1.00 72.38 88 ASP A CA 1
ATOM 695 C C . ASP A 1 88 ? -4.943 -2.322 19.501 1.00 72.38 88 ASP A C 1
ATOM 697 O O . ASP A 1 88 ? -6.017 -2.892 19.299 1.00 72.38 88 ASP A O 1
ATOM 701 N N . ASP A 1 89 ? -4.661 -1.118 19.015 1.00 76.25 89 ASP A N 1
ATOM 702 C CA . ASP A 1 89 ? -5.547 -0.251 18.250 1.00 76.25 89 ASP A CA 1
ATOM 703 C C . ASP A 1 89 ? -5.391 -0.422 16.741 1.00 76.25 89 ASP A C 1
ATOM 705 O O . ASP A 1 89 ? -5.905 0.383 15.963 1.00 76.25 89 ASP A O 1
ATOM 709 N N . THR A 1 90 ? -4.698 -1.481 16.314 1.00 84.75 90 THR A N 1
ATOM 710 C CA . THR A 1 90 ? -4.510 -1.792 14.901 1.00 84.75 90 THR A CA 1
ATOM 711 C C . THR A 1 90 ? -5.867 -1.981 14.223 1.00 84.75 90 THR A C 1
ATOM 713 O O . THR A 1 90 ? -6.565 -2.957 14.474 1.00 84.75 90 THR A O 1
ATOM 716 N N . ILE A 1 91 ? -6.221 -1.043 13.341 1.00 86.25 91 ILE A N 1
ATOM 717 C CA . ILE A 1 91 ? -7.497 -0.983 12.614 1.00 86.25 91 ILE A CA 1
ATOM 718 C C . ILE A 1 91 ? -7.530 -2.023 11.495 1.00 86.25 91 ILE A C 1
ATOM 720 O O . ILE A 1 91 ? -8.535 -2.694 11.273 1.00 86.25 91 ILE A O 1
ATOM 724 N N . LEU A 1 92 ? -6.424 -2.154 10.765 1.00 87.56 92 LEU A N 1
ATOM 725 C CA . LEU A 1 92 ? -6.295 -3.116 9.679 1.00 87.56 92 LEU A CA 1
ATOM 726 C C . LEU A 1 92 ? -4.921 -3.759 9.753 1.00 87.56 92 LEU A C 1
ATOM 728 O O . LEU A 1 92 ? -3.903 -3.072 9.705 1.00 87.56 92 LEU A O 1
ATOM 732 N N . LYS A 1 93 ? -4.899 -5.083 9.806 1.00 90.06 93 LYS A N 1
ATOM 733 C CA . LYS A 1 93 ? -3.686 -5.878 9.661 1.00 90.06 93 LYS A CA 1
ATOM 734 C C . LYS A 1 93 ? -3.827 -6.739 8.426 1.00 90.06 93 LYS A C 1
ATOM 736 O O . LYS A 1 93 ? -4.808 -7.458 8.311 1.00 90.06 93 LYS A O 1
ATOM 741 N N . ALA A 1 94 ? -2.871 -6.688 7.511 1.00 90.12 94 ALA A N 1
ATOM 742 C CA . ALA A 1 94 ? -2.859 -7.533 6.327 1.00 90.12 94 ALA A CA 1
ATOM 743 C C . ALA A 1 94 ? -1.496 -8.191 6.159 1.00 90.12 94 ALA A C 1
ATOM 745 O O . ALA A 1 94 ? -0.455 -7.528 6.208 1.00 90.12 94 ALA A O 1
ATOM 746 N N . LYS A 1 95 ? -1.498 -9.506 5.929 1.00 90.31 95 LYS A N 1
ATOM 747 C CA . LYS A 1 95 ? -0.256 -10.245 5.688 1.00 90.31 95 LYS A CA 1
ATOM 748 C C . LYS A 1 95 ? 0.406 -9.790 4.395 1.00 90.31 95 LYS A C 1
ATOM 750 O O . LYS A 1 95 ? 1.614 -9.560 4.384 1.00 90.31 95 LYS A O 1
ATOM 755 N N . THR A 1 96 ? -0.382 -9.632 3.332 1.00 86.56 96 THR A N 1
ATOM 756 C CA . THR A 1 96 ? 0.133 -9.246 2.020 1.00 86.56 96 THR A CA 1
ATOM 757 C C . THR A 1 96 ? -0.834 -8.315 1.303 1.00 86.56 96 THR A C 1
ATOM 759 O O . THR A 1 96 ? -2.019 -8.609 1.143 1.00 86.56 96 THR A O 1
ATOM 762 N N . VAL A 1 97 ? -0.307 -7.194 0.822 1.00 87.12 97 VAL A N 1
ATOM 763 C CA . VAL A 1 97 ? -1.027 -6.222 0.005 1.00 87.12 97 VAL A CA 1
ATOM 764 C C . VAL A 1 97 ? -0.343 -6.118 -1.344 1.00 87.12 97 VAL A C 1
ATOM 766 O O . VAL A 1 97 ? 0.831 -5.777 -1.4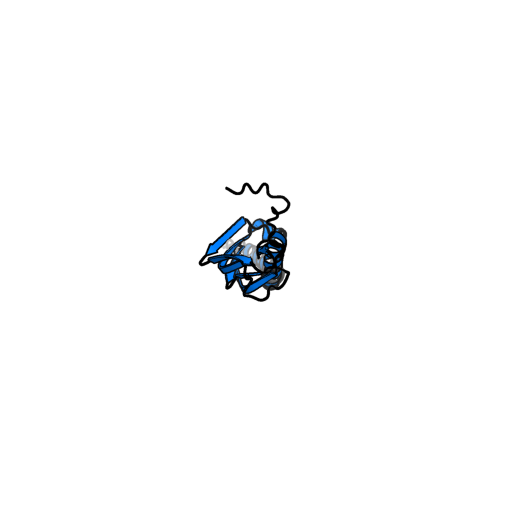47 1.00 87.12 97 VAL A O 1
ATOM 769 N N . TYR A 1 98 ? -1.102 -6.410 -2.389 1.00 85.44 98 TYR A N 1
ATOM 770 C CA . TYR A 1 98 ? -0.671 -6.302 -3.770 1.00 85.44 98 TYR A CA 1
ATOM 771 C C . TYR A 1 98 ? -1.195 -4.998 -4.349 1.00 85.44 98 T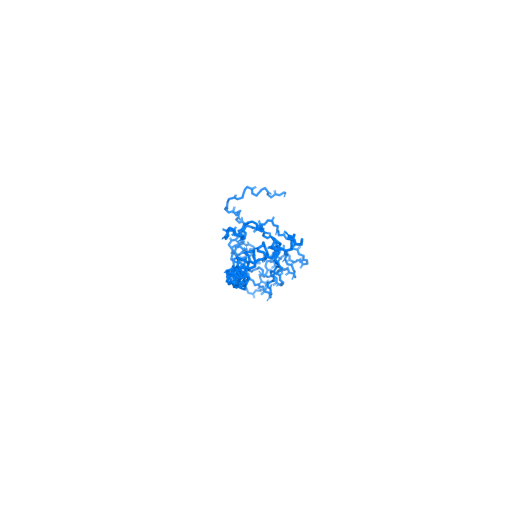YR A C 1
ATOM 773 O O . TYR A 1 98 ? -2.401 -4.811 -4.499 1.00 85.44 98 TYR A O 1
ATOM 781 N N . ALA A 1 99 ? -0.289 -4.111 -4.721 1.00 85.19 99 ALA A N 1
ATOM 782 C CA . ALA A 1 99 ? -0.587 -2.897 -5.453 1.00 85.19 99 ALA A CA 1
ATOM 783 C C . ALA A 1 99 ? -0.021 -2.986 -6.875 1.00 85.19 99 ALA A C 1
ATOM 785 O O . ALA A 1 99 ? 0.934 -3.711 -7.152 1.00 85.19 99 ALA A O 1
ATOM 786 N N . ARG A 1 100 ? -0.622 -2.261 -7.815 1.00 83.56 100 ARG A N 1
ATOM 787 C CA . ARG A 1 100 ? -0.093 -2.134 -9.174 1.00 83.56 100 ARG A CA 1
ATOM 788 C C . ARG A 1 100 ? -0.195 -0.699 -9.648 1.00 83.56 100 ARG A C 1
ATOM 790 O O . ARG A 1 100 ? -1.296 -0.156 -9.726 1.00 83.56 100 ARG A O 1
ATOM 797 N N . PHE A 1 101 ? 0.938 -0.129 -10.031 1.00 80.94 101 PHE A N 1
ATOM 798 C CA . PHE A 1 101 ? 1.032 1.173 -10.676 1.00 80.94 101 PHE A CA 1
ATOM 799 C C . PHE A 1 101 ? 0.966 1.036 -12.199 1.00 80.94 101 PHE A C 1
ATOM 801 O O . PHE A 1 101 ? 1.320 0.005 -12.781 1.00 80.94 101 PHE A O 1
ATOM 808 N N . GLY A 1 102 ? 0.486 2.080 -12.872 1.00 77.81 102 GLY A N 1
ATOM 809 C CA . GLY A 1 102 ? 0.538 2.145 -14.328 1.00 77.81 102 GLY A CA 1
ATOM 810 C C . GLY A 1 102 ? 1.973 2.335 -14.820 1.00 77.81 102 GLY A C 1
ATOM 811 O O . GLY A 1 102 ? 2.596 3.332 -14.475 1.00 77.81 102 GLY A O 1
ATOM 812 N N . ILE A 1 103 ? 2.475 1.450 -15.685 1.00 77.38 103 ILE A N 1
ATOM 813 C CA . ILE A 1 103 ? 3.838 1.557 -16.246 1.00 77.38 103 ILE A CA 1
ATOM 814 C C . ILE A 1 103 ? 4.059 2.921 -16.919 1.00 77.38 103 ILE A C 1
ATOM 816 O O . ILE A 1 103 ? 5.026 3.602 -16.605 1.00 77.38 103 ILE A O 1
ATOM 820 N N . GLY A 1 104 ? 3.123 3.377 -17.761 1.00 74.62 104 GLY A N 1
ATOM 821 C CA . GLY A 1 104 ? 3.221 4.697 -18.400 1.00 74.62 104 GLY A CA 1
ATOM 822 C C . GLY A 1 104 ? 3.278 5.856 -17.398 1.00 74.62 104 GLY A C 1
ATOM 823 O O . GLY A 1 104 ? 4.027 6.801 -17.592 1.00 74.62 104 GLY A O 1
ATOM 824 N N . SER A 1 105 ? 2.562 5.744 -16.278 1.00 70.62 105 SER A N 1
ATOM 825 C CA . SER A 1 105 ? 2.565 6.758 -15.217 1.00 70.62 105 SER A CA 1
ATOM 826 C C . SER A 1 105 ? 3.895 6.787 -14.444 1.00 70.62 105 SER A C 1
ATOM 828 O O . SER A 1 105 ? 4.369 7.851 -14.065 1.00 70.62 105 SER A O 1
ATOM 830 N N . LEU A 1 106 ? 4.554 5.629 -14.295 1.00 72.12 106 LEU A N 1
ATOM 831 C CA . LEU A 1 106 ? 5.901 5.533 -13.724 1.00 72.12 106 LEU A CA 1
ATOM 832 C C . LEU A 1 106 ? 6.950 6.165 -14.646 1.00 72.12 106 LEU A C 1
ATOM 834 O O . LEU A 1 106 ? 7.814 6.892 -14.166 1.00 72.12 106 LEU A O 1
ATOM 838 N N . LEU A 1 107 ? 6.847 5.930 -15.960 1.00 73.19 107 LEU A N 1
ATOM 839 C CA . LEU A 1 107 ? 7.738 6.532 -16.961 1.00 73.19 107 LEU A CA 1
ATOM 840 C C . LEU A 1 107 ? 7.585 8.058 -17.030 1.00 73.19 107 LEU A C 1
ATOM 842 O O . LEU A 1 107 ? 8.562 8.764 -17.250 1.00 73.19 107 LEU A O 1
ATOM 846 N N . LEU A 1 108 ? 6.371 8.562 -16.802 1.00 78.25 108 LEU A N 1
ATOM 847 C CA . LEU A 1 108 ? 6.067 9.994 -16.721 1.00 78.25 108 LEU A CA 1
ATOM 848 C C . LEU A 1 108 ? 6.374 10.607 -15.344 1.00 78.25 108 LEU A C 1
ATOM 850 O O . LEU A 1 108 ? 6.019 11.758 -15.105 1.00 78.25 108 LEU A O 1
ATOM 854 N N . LEU A 1 109 ? 6.999 9.855 -14.428 1.00 70.00 109 LEU A N 1
ATOM 855 C CA . LEU A 1 109 ? 7.320 10.289 -13.059 1.00 70.00 109 LEU A CA 1
ATOM 856 C C . LEU A 1 109 ? 6.096 10.731 -12.235 1.00 70.00 109 LEU A C 1
ATOM 858 O O . LEU A 1 109 ? 6.229 11.407 -11.217 1.00 70.00 109 LEU A O 1
ATOM 862 N N . GLN A 1 110 ? 4.900 10.316 -12.646 1.00 72.31 110 GLN A N 1
ATOM 863 C CA . GLN A 1 110 ? 3.632 10.581 -11.978 1.00 72.31 110 GLN A CA 1
ATOM 864 C C . GLN A 1 110 ? 2.988 9.242 -11.602 1.00 72.31 110 GLN A C 1
ATOM 866 O O . GLN A 1 110 ? 2.045 8.813 -12.263 1.00 72.31 110 GLN A O 1
ATOM 871 N N . PRO A 1 111 ? 3.502 8.527 -10.585 1.00 69.94 111 PRO A N 1
ATOM 872 C CA . PRO A 1 111 ? 3.029 7.189 -10.239 1.00 69.94 111 PRO A CA 1
ATOM 873 C C . PRO A 1 111 ? 1.531 7.192 -9.901 1.00 69.94 111 PRO A C 1
ATOM 875 O O . PRO A 1 111 ? 1.116 7.718 -8.870 1.00 69.94 111 PRO A O 1
ATOM 878 N N . GLN A 1 112 ? 0.720 6.555 -10.750 1.00 77.12 112 GLN A N 1
ATOM 879 C CA . GLN A 1 112 ? -0.718 6.386 -10.543 1.00 77.12 112 GLN A CA 1
ATOM 880 C C . GLN A 1 112 ? -1.051 4.940 -10.179 1.00 77.12 112 GLN A C 1
ATOM 882 O O . GLN A 1 112 ? -0.726 3.994 -10.910 1.00 77.12 112 GLN A O 1
ATOM 887 N N . LEU A 1 113 ? -1.722 4.775 -9.042 1.00 76.31 113 LEU A N 1
ATOM 888 C CA . LEU A 1 113 ? -2.157 3.485 -8.525 1.00 76.31 113 LEU A CA 1
ATOM 889 C C . LEU A 1 113 ? -3.384 2.988 -9.304 1.00 76.31 113 LEU A C 1
ATOM 891 O O . LEU A 1 113 ? -4.416 3.649 -9.335 1.00 76.31 113 LEU A O 1
ATOM 895 N N . LYS A 1 114 ? -3.272 1.821 -9.949 1.00 81.81 114 LYS A N 1
ATOM 896 C CA . LYS A 1 114 ? -4.344 1.224 -10.766 1.00 81.81 114 LYS A CA 1
ATOM 897 C C . LYS A 1 114 ? -5.152 0.163 -10.034 1.00 81.81 114 LYS A C 1
ATOM 899 O O . LYS A 1 114 ? -6.332 -0.009 -10.318 1.00 81.81 114 LYS A O 1
ATOM 904 N N . LYS A 1 115 ? -4.510 -0.612 -9.161 1.00 82.50 115 LYS A N 1
ATOM 905 C CA . LYS A 1 115 ? -5.157 -1.715 -8.444 1.00 82.50 115 LYS A CA 1
ATOM 906 C C . LYS A 1 115 ? -4.531 -1.890 -7.073 1.00 82.50 115 LYS A C 1
ATOM 908 O O . LYS A 1 115 ? -3.309 -1.834 -6.958 1.00 82.50 115 LYS A O 1
ATOM 913 N N . ILE A 1 116 ? -5.373 -2.167 -6.083 1.00 84.12 116 ILE A N 1
ATOM 914 C CA . ILE A 1 116 ? -4.987 -2.641 -4.755 1.00 84.12 116 ILE A CA 1
ATOM 915 C C . ILE A 1 116 ? -5.772 -3.928 -4.497 1.00 84.12 116 ILE A C 1
ATOM 917 O O . ILE A 1 116 ? -6.964 -3.997 -4.780 1.00 84.12 116 ILE A O 1
ATOM 921 N N . SER A 1 117 ? -5.102 -4.960 -4.001 1.00 85.19 117 SER A N 1
ATOM 922 C CA . SER A 1 117 ? -5.698 -6.217 -3.565 1.00 85.19 117 SER A CA 1
ATOM 923 C C . SER A 1 117 ? -5.071 -6.596 -2.237 1.00 85.19 117 SER A C 1
ATOM 925 O O . SER A 1 117 ? -3.854 -6.719 -2.132 1.00 85.19 117 SER A O 1
ATOM 927 N N . VAL A 1 118 ? -5.904 -6.813 -1.233 1.00 87.50 118 VAL A N 1
ATOM 928 C CA . VAL A 1 118 ? -5.468 -7.168 0.116 1.00 87.50 118 VAL A CA 1
ATOM 929 C C . VAL A 1 118 ? -5.758 -8.651 0.335 1.00 87.50 118 VAL A C 1
ATOM 931 O O . VAL A 1 118 ? -6.844 -9.114 -0.008 1.00 87.50 118 VAL A O 1
ATOM 934 N N . LYS A 1 119 ? -4.790 -9.406 0.861 1.00 86.56 119 LYS A N 1
ATOM 935 C CA . LYS A 1 119 ? -4.957 -10.815 1.241 1.00 86.56 119 LYS A CA 1
ATOM 936 C C . LYS A 1 119 ? -4.652 -11.019 2.719 1.00 86.56 119 LYS A C 1
ATOM 938 O O . LYS A 1 119 ? -3.807 -10.316 3.276 1.00 86.56 119 LYS A O 1
ATOM 943 N N . ASP A 1 120 ? -5.334 -12.004 3.303 1.00 90.69 120 ASP A N 1
ATOM 944 C CA . ASP A 1 120 ? -5.191 -12.423 4.700 1.00 90.69 120 ASP A CA 1
ATOM 945 C C . ASP A 1 120 ? -5.214 -11.217 5.644 1.00 90.69 120 ASP A C 1
ATOM 947 O O . ASP A 1 120 ? -4.228 -10.907 6.325 1.00 90.69 120 ASP A O 1
ATOM 951 N N . PHE A 1 121 ? -6.327 -10.478 5.593 1.00 89.25 121 PHE A N 1
ATOM 952 C CA . PHE A 1 121 ? -6.519 -9.289 6.406 1.00 89.25 121 PHE A CA 1
ATOM 953 C C . PHE A 1 121 ? -7.483 -9.520 7.556 1.00 89.25 121 PHE A C 1
ATOM 955 O O . PHE A 1 121 ? -8.447 -10.274 7.451 1.00 89.25 121 PHE A O 1
ATOM 962 N N . VAL A 1 122 ? -7.218 -8.807 8.641 1.00 89.81 122 VAL A N 1
ATOM 963 C CA . VAL A 1 122 ? -8.092 -8.657 9.792 1.00 89.81 122 VAL A CA 1
ATOM 964 C C . VAL A 1 122 ? -8.418 -7.177 9.894 1.00 89.81 122 VAL A C 1
ATOM 966 O O . VAL A 1 122 ? -7.518 -6.346 10.040 1.00 89.81 122 VAL A O 1
ATOM 969 N N . PHE A 1 123 ? -9.702 -6.856 9.774 1.00 87.69 123 PHE A N 1
ATOM 970 C CA . PHE A 1 123 ? -10.226 -5.530 10.069 1.00 87.69 123 PHE A CA 1
ATOM 971 C C . PHE A 1 123 ? -10.797 -5.545 11.483 1.00 87.69 123 PHE A C 1
ATOM 973 O O . PHE A 1 123 ? -11.625 -6.395 11.804 1.00 87.69 123 PHE A O 1
ATOM 980 N N . ASN A 1 124 ? -10.327 -4.631 12.322 1.00 85.44 124 ASN A N 1
ATOM 981 C CA . ASN A 1 124 ? -10.641 -4.604 13.738 1.00 85.44 124 ASN A CA 1
ATOM 982 C C . ASN A 1 124 ? -11.302 -3.271 14.099 1.00 85.44 124 ASN A C 1
ATOM 984 O O . ASN A 1 124 ? -10.643 -2.234 14.211 1.00 85.44 124 ASN A O 1
ATOM 988 N N . ALA A 1 125 ? -12.621 -3.318 14.264 1.00 86.38 125 ALA A N 1
ATOM 989 C CA . ALA A 1 125 ? -13.432 -2.204 14.726 1.00 86.38 125 ALA A CA 1
ATOM 990 C C . ALA A 1 125 ? -13.729 -2.403 16.214 1.00 86.38 125 ALA A C 1
ATOM 992 O O . ALA A 1 125 ? -14.479 -3.304 16.581 1.00 86.38 125 ALA A O 1
ATOM 993 N N . GLN A 1 126 ? -13.135 -1.568 17.060 1.00 83.38 126 GLN A N 1
ATOM 994 C CA . GLN A 1 126 ? -13.299 -1.628 18.508 1.00 83.38 126 GLN A CA 1
ATOM 995 C C . GLN A 1 126 ? -13.951 -0.348 19.012 1.00 83.38 126 GLN A C 1
ATOM 997 O O . GLN A 1 126 ? -13.568 0.755 18.614 1.00 83.38 126 GLN A O 1
ATOM 1002 N N . HIS A 1 127 ? -14.910 -0.514 19.916 1.00 82.19 127 HIS A N 1
ATOM 1003 C CA . HIS A 1 127 ? -15.542 0.570 20.650 1.00 82.19 127 HIS A CA 1
ATOM 1004 C C . HIS A 1 127 ? -15.025 0.559 22.087 1.00 82.19 127 HIS A C 1
ATOM 1006 O O . HIS A 1 127 ? -15.217 -0.422 22.807 1.00 82.19 127 HIS A O 1
ATOM 1012 N N . ASN A 1 128 ? -14.355 1.634 22.492 1.00 80.06 128 ASN A N 1
ATOM 1013 C CA . ASN A 1 128 ? -13.895 1.798 23.860 1.00 80.06 128 ASN A CA 1
ATOM 1014 C C . ASN A 1 128 ? -15.090 2.178 24.746 1.00 80.06 128 ASN A C 1
ATOM 1016 O O . ASN A 1 128 ? -15.729 3.201 24.517 1.00 80.06 128 ASN A O 1
ATOM 1020 N N . LEU A 1 129 ? -15.398 1.354 25.749 1.00 83.06 12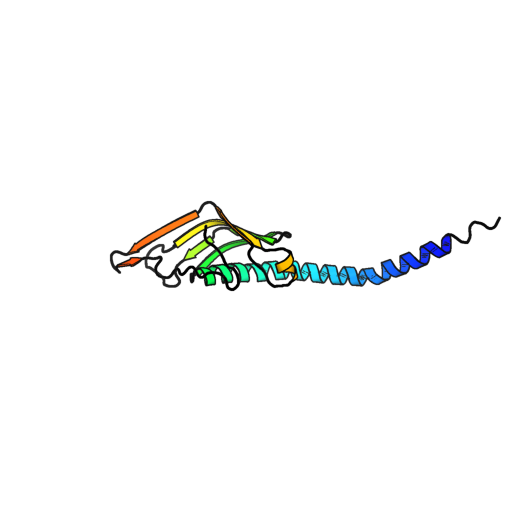9 LEU A N 1
ATOM 1021 C CA . LEU A 1 129 ? -16.509 1.598 26.673 1.00 83.06 129 LEU A CA 1
ATOM 1022 C C . LEU A 1 129 ? -16.193 2.683 27.710 1.00 83.06 129 LEU A C 1
ATOM 1024 O O . LEU A 1 129 ? -17.118 3.349 28.166 1.00 83.06 129 LEU A O 1
ATOM 1028 N N . ASP A 1 130 ? -14.916 2.894 28.034 1.00 83.38 130 ASP A N 1
ATOM 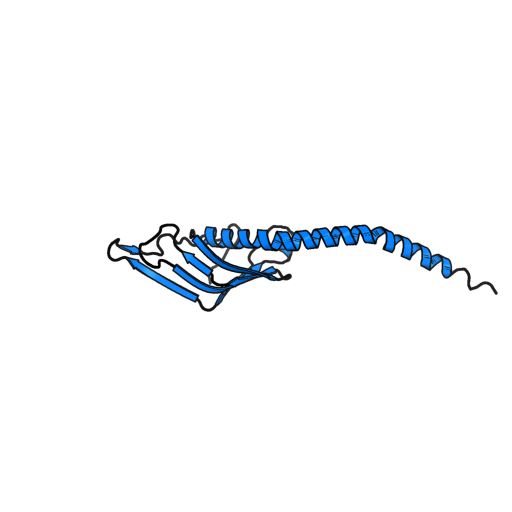1029 C CA . ASP A 1 130 ? -14.480 3.904 29.001 1.00 83.38 130 ASP A CA 1
ATOM 1030 C C . ASP A 1 130 ? -14.533 5.310 28.394 1.00 83.38 130 ASP A C 1
ATOM 1032 O O . ASP A 1 130 ? -14.993 6.256 29.031 1.00 83.38 130 ASP A O 1
ATOM 1036 N N . SER A 1 131 ? -14.081 5.457 27.141 1.00 77.50 131 SER A N 1
ATOM 1037 C CA . SER A 1 131 ? -14.065 6.750 26.441 1.00 77.50 131 SER A CA 1
ATOM 1038 C C . SER A 1 131 ? -15.266 6.983 25.518 1.00 77.50 131 SER A C 1
ATOM 1040 O O . SER A 1 131 ? -15.466 8.106 25.063 1.00 77.50 131 SER A O 1
ATOM 1042 N N . GLY A 1 132 ? -16.050 5.946 25.206 1.00 80.88 132 GLY A N 1
ATOM 1043 C CA . GLY A 1 132 ? -17.147 6.003 24.230 1.00 80.88 132 GLY A CA 1
ATOM 1044 C C . GLY A 1 132 ? -16.692 6.221 22.779 1.00 80.88 132 GLY A C 1
ATOM 1045 O O . GLY A 1 132 ? -17.501 6.573 21.921 1.00 80.88 132 GLY A O 1
ATOM 1046 N N . GLU A 1 133 ? -15.396 6.067 22.491 1.00 81.50 133 GLU A N 1
ATOM 1047 C CA . GLU A 1 133 ? -14.826 6.331 21.168 1.00 81.50 133 GLU A CA 1
ATOM 1048 C C . GLU A 1 133 ? -14.539 5.036 20.400 1.00 81.50 133 GLU A C 1
ATOM 1050 O O . GLU A 1 133 ? -14.075 4.037 20.951 1.00 81.50 133 GLU A O 1
ATOM 1055 N N . TRP A 1 134 ? -14.739 5.074 19.083 1.00 83.06 134 TRP A N 1
ATOM 1056 C CA . TRP A 1 134 ? -14.275 4.016 18.189 1.00 83.06 134 TRP A CA 1
ATOM 1057 C C . TRP A 1 134 ? -12.799 4.213 17.839 1.00 83.06 134 TRP A C 1
ATOM 1059 O O . TRP A 1 134 ? -12.377 5.330 17.522 1.00 83.06 134 TRP A O 1
ATOM 1069 N N . ASN A 1 135 ? -12.028 3.129 17.741 1.00 80.56 135 ASN A N 1
ATOM 1070 C CA . ASN A 1 135 ? -10.665 3.185 17.188 1.00 80.56 135 ASN A CA 1
ATOM 1071 C C . ASN A 1 135 ? -10.645 3.663 15.716 1.00 80.56 135 ASN A C 1
ATOM 1073 O O . ASN A 1 135 ? -9.644 4.195 15.237 1.00 80.56 135 ASN A O 1
ATOM 1077 N N . LEU A 1 136 ? -11.775 3.533 15.012 1.00 81.75 136 LEU A N 1
ATOM 1078 C CA . LEU A 1 136 ? -11.980 3.992 13.636 1.00 81.75 136 LEU A CA 1
ATOM 1079 C C . LEU A 1 136 ? -12.176 5.507 13.499 1.00 81.75 136 LEU A C 1
ATOM 1081 O O . LEU A 1 136 ? -12.109 6.015 12.384 1.00 81.75 136 LEU A O 1
ATOM 1085 N N . THR A 1 137 ? -12.409 6.250 14.585 1.00 78.06 137 THR A N 1
ATOM 1086 C CA . THR A 1 137 ? -12.801 7.675 14.521 1.00 78.06 137 THR A CA 1
ATOM 1087 C C . THR A 1 137 ? -11.758 8.550 13.804 1.00 78.06 137 THR A C 1
ATOM 1089 O O . THR A 1 137 ? -12.091 9.563 13.187 1.00 78.06 137 THR A O 1
ATOM 1092 N N . GLY A 1 138 ? -10.482 8.150 13.841 1.00 69.88 138 GLY A N 1
ATOM 1093 C CA . GLY A 1 138 ? -9.395 8.826 13.124 1.00 69.88 138 GLY A CA 1
ATOM 1094 C C . GLY A 1 138 ? -9.285 8.476 11.635 1.00 69.88 138 GLY A C 1
ATOM 1095 O O . GLY A 1 138 ? -8.643 9.222 10.890 1.00 69.88 138 GLY A O 1
ATOM 1096 N N . MET A 1 139 ? -9.906 7.377 11.196 1.00 71.81 139 MET A N 1
ATOM 1097 C CA . MET A 1 139 ? -9.822 6.878 9.827 1.00 71.81 139 MET A CA 1
ATOM 1098 C C . MET A 1 139 ? -10.743 7.691 8.917 1.00 71.81 139 MET A C 1
ATOM 1100 O O . MET A 1 139 ? -11.964 7.686 9.061 1.00 71.81 139 MET A O 1
ATOM 1104 N N . LYS A 1 140 ? -10.158 8.386 7.941 1.00 70.75 140 LYS A N 1
ATOM 1105 C CA . LYS A 1 140 ? -10.910 9.127 6.922 1.00 70.75 140 LYS A CA 1
ATOM 1106 C C . LYS A 1 140 ? -10.508 8.607 5.563 1.00 70.75 140 LYS A C 1
ATOM 1108 O O . LYS A 1 140 ? -9.380 8.842 5.160 1.00 70.75 140 LYS A O 1
ATOM 1113 N N . ILE A 1 141 ? -11.428 7.956 4.856 1.00 67.31 141 ILE A N 1
ATOM 1114 C CA . ILE A 1 141 ? -11.199 7.533 3.473 1.00 67.31 141 ILE A CA 1
ATOM 1115 C C . ILE A 1 141 ? -11.410 8.751 2.577 1.00 67.31 141 ILE A C 1
ATOM 1117 O O . ILE A 1 141 ? -12.543 9.162 2.326 1.00 67.31 141 ILE A O 1
ATOM 1121 N N . ARG A 1 142 ? -10.316 9.367 2.124 1.00 63.97 142 ARG A N 1
ATOM 1122 C CA . ARG A 1 142 ? -10.384 10.455 1.141 1.00 63.97 142 ARG A CA 1
ATOM 1123 C C . ARG A 1 142 ? -10.272 9.877 -0.268 1.00 63.97 142 ARG A C 1
ATOM 1125 O O . ARG A 1 142 ? -9.366 9.087 -0.512 1.00 63.97 142 ARG A O 1
ATOM 1132 N N . PRO A 1 143 ? -11.140 10.257 -1.217 1.00 58.91 143 PRO A N 1
ATOM 1133 C CA . PRO A 1 143 ? -10.944 9.869 -2.604 1.00 58.91 143 PRO A CA 1
ATOM 1134 C C . PRO A 1 143 ? -9.651 10.511 -3.147 1.00 58.91 143 PRO A C 1
ATOM 1136 O O . PRO A 1 143 ? -9.371 11.676 -2.842 1.00 58.91 143 PRO A O 1
ATOM 1139 N N . PRO A 1 144 ? -8.846 9.784 -3.943 1.00 53.25 144 PRO A N 1
ATOM 1140 C CA . PRO A 1 144 ? -7.626 10.331 -4.526 1.00 53.25 144 PRO A CA 1
ATOM 1141 C C . PRO A 1 144 ? -7.944 11.507 -5.463 1.00 53.25 144 PRO A C 1
ATOM 1143 O O . PRO A 1 144 ? -8.889 11.457 -6.254 1.00 53.25 144 PRO A O 1
ATOM 1146 N N . LYS A 1 145 ? -7.135 12.574 -5.400 1.00 50.12 145 LYS A N 1
ATOM 1147 C CA . LYS A 1 145 ? -7.286 13.755 -6.265 1.00 50.12 145 LYS A CA 1
ATOM 1148 C C . LYS A 1 145 ? -7.151 13.346 -7.740 1.00 50.12 145 LYS A C 1
ATOM 1150 O O . LYS A 1 145 ? -6.100 12.871 -8.154 1.00 50.12 145 LYS A O 1
ATOM 1155 N N . GLY A 1 146 ? -8.214 13.547 -8.523 1.00 49.47 146 GLY A N 1
ATOM 1156 C CA . GLY A 1 146 ? -8.232 13.316 -9.976 1.00 49.47 146 GLY A CA 1
ATOM 1157 C C . GLY A 1 146 ? -8.853 11.993 -10.442 1.00 49.47 146 GLY A C 1
ATOM 1158 O O . GLY A 1 146 ? -8.939 11.768 -11.644 1.00 49.47 146 GLY A O 1
ATOM 1159 N N . GLY A 1 147 ? -9.323 11.134 -9.533 1.00 44.22 147 GLY A N 1
ATOM 1160 C CA . GLY A 1 147 ? -10.072 9.930 -9.890 1.00 44.22 147 GLY A CA 1
ATOM 1161 C C . GLY A 1 147 ? -11.536 10.057 -9.491 1.00 44.22 147 GLY A C 1
ATOM 1162 O O . GLY A 1 147 ? -11.840 10.145 -8.304 1.00 44.22 147 GLY A O 1
ATOM 1163 N N . SER A 1 148 ? -12.457 9.991 -10.457 1.00 42.91 148 SER A N 1
ATOM 1164 C CA . SER A 1 148 ? -13.866 9.669 -10.195 1.00 42.91 148 SER A CA 1
ATOM 1165 C C . SER A 1 148 ? -13.970 8.195 -9.775 1.00 42.91 148 SER A C 1
ATOM 1167 O O . SER A 1 148 ? -14.456 7.343 -10.519 1.00 42.91 148 SER A O 1
ATOM 1169 N N . GLY A 1 149 ? -13.407 7.855 -8.618 1.00 42.09 149 GLY A N 1
ATOM 1170 C CA . GLY A 1 149 ? -13.499 6.520 -8.052 1.00 42.09 149 GLY A CA 1
ATOM 1171 C C . GLY A 1 149 ? -14.937 6.273 -7.626 1.00 42.09 149 GLY A C 1
ATOM 1172 O O . GLY A 1 149 ? -15.326 6.662 -6.531 1.00 42.09 149 GLY A O 1
ATOM 1173 N N . ARG A 1 150 ? -15.738 5.650 -8.496 1.00 38.28 150 ARG A N 1
ATOM 1174 C CA . ARG A 1 150 ? -16.949 4.961 -8.054 1.00 38.28 150 ARG A CA 1
ATOM 1175 C C . ARG A 1 150 ? -16.477 3.782 -7.213 1.00 38.28 150 ARG A C 1
ATOM 1177 O O . ARG A 1 150 ? -15.827 2.879 -7.735 1.00 38.28 150 ARG A O 1
ATOM 1184 N N . ILE A 1 151 ? -16.736 3.852 -5.914 1.00 34.72 151 ILE A N 1
ATOM 1185 C CA . ILE A 1 151 ? -16.682 2.677 -5.050 1.00 34.72 151 ILE A CA 1
ATOM 1186 C C . ILE A 1 151 ? -17.842 1.784 -5.530 1.00 34.72 151 ILE A C 1
ATOM 1188 O O . ILE A 1 151 ? -18.958 2.304 -5.606 1.00 34.72 151 ILE A O 1
ATOM 1192 N N . PRO A 1 152 ? -17.582 0.544 -5.988 1.00 38.22 152 PRO A N 1
ATOM 1193 C CA . PRO A 1 152 ? -18.641 -0.382 -6.378 1.00 38.22 152 PRO A CA 1
ATOM 1194 C C . PRO A 1 152 ? -19.535 -0.749 -5.192 1.00 38.22 152 PRO A C 1
ATOM 1196 O O . PRO A 1 152 ? -19.019 -0.770 -4.050 1.00 38.22 152 PRO A O 1
#

pLDDT: mean 71.54, std 14.37, range [34.72, 90.69]

Radius of gyration: 25.64 Å; chains: 1; bounding box: 57×26×92 Å

Sequence (152 aa):
MLKNQRESVRSAGGRKVFLSRLPEFAILAVLLLLFFIFGGRALKHIAIAQIAELTNTKIRTRSVDFGINGSVVIEGLEVRPDRKFEYDDTILKAKTVYARFGIGSLLLLQPQLKKISVKDFVFNAQHNLDSGEWNLTGMKIRPPKGGSGRIP

Organism: NCBI:txid412755